Protein AF-A0A0F9BUT3-F1 (afdb_monomer_lite)

Sequence (130 aa):
MTQYQDLKGTPLDAYNKCCNELLRRAQEQLGLPREQLIMRDLRSDDLGITGKWGYTVTSTSGWNNLVNTQTIADNRYICISGIFTEESTPTVHSIRITRGGSVSRWWNVQRVGLVEDNEMHVDDPIIVDQ

Structure (mmCIF, N/CA/C/O backbone):
data_AF-A0A0F9BUT3-F1
#
_entry.id   AF-A0A0F9BUT3-F1
#
loop_
_atom_site.group_PDB
_atom_site.id
_atom_site.type_symbol
_atom_site.label_atom_id
_atom_site.label_alt_id
_atom_site.label_comp_id
_atom_site.label_asym_id
_atom_site.label_entity_id
_atom_site.label_seq_id
_atom_site.pdbx_PDB_ins_code
_atom_site.Cartn_x
_atom_site.Cartn_y
_atom_site.Cartn_z
_atom_site.occupancy
_atom_site.B_iso_or_equiv
_atom_site.auth_seq_id
_atom_site.auth_comp_id
_atom_site.auth_asym_id
_atom_site.auth_atom_id
_atom_site.pdbx_PDB_model_num
ATOM 1 N N . MET A 1 1 ? 8.566 11.032 -7.026 1.00 68.38 1 MET A N 1
ATOM 2 C CA . MET A 1 1 ? 8.971 9.794 -6.353 1.00 68.38 1 MET A CA 1
ATOM 3 C C . MET A 1 1 ? 10.406 9.531 -6.730 1.00 68.38 1 MET A C 1
ATOM 5 O O . MET A 1 1 ? 10.707 9.487 -7.918 1.00 68.38 1 MET A O 1
ATOM 9 N N . THR A 1 2 ? 11.259 9.431 -5.725 1.00 72.44 2 THR A N 1
ATOM 10 C CA . THR A 1 2 ? 12.673 9.083 -5.865 1.00 72.44 2 THR A CA 1
ATOM 11 C C . THR A 1 2 ? 12.872 7.693 -5.279 1.00 72.44 2 THR A C 1
ATOM 13 O O . THR A 1 2 ? 12.298 7.384 -4.235 1.00 72.44 2 THR A O 1
ATOM 16 N N . GLN A 1 3 ? 13.647 6.849 -5.957 1.00 71.94 3 GLN A N 1
ATOM 17 C CA . GLN A 1 3 ? 13.927 5.485 -5.515 1.00 71.94 3 GLN A CA 1
ATOM 18 C C . GLN A 1 3 ? 15.286 5.425 -4.816 1.00 71.94 3 GLN A C 1
ATOM 20 O O . GLN A 1 3 ? 16.255 6.029 -5.279 1.00 71.94 3 GLN A O 1
ATOM 25 N N . TYR A 1 4 ? 15.355 4.670 -3.725 1.00 72.69 4 TYR A N 1
ATOM 26 C CA . TYR A 1 4 ? 16.556 4.497 -2.916 1.00 72.69 4 TYR A CA 1
ATOM 27 C C . TYR A 1 4 ? 16.849 3.009 -2.723 1.00 72.69 4 TYR A C 1
ATOM 29 O O . TYR A 1 4 ? 15.926 2.238 -2.459 1.00 72.69 4 TYR A O 1
ATOM 37 N N . GLN A 1 5 ? 18.125 2.633 -2.844 1.00 72.44 5 GLN A N 1
ATOM 38 C CA . GLN A 1 5 ? 18.594 1.258 -2.619 1.00 72.44 5 GLN A CA 1
ATOM 39 C C . GLN A 1 5 ? 18.555 0.876 -1.137 1.00 72.44 5 GLN A C 1
ATOM 41 O O . GLN A 1 5 ? 18.163 -0.227 -0.793 1.00 72.44 5 GLN A O 1
ATOM 46 N N . ASP A 1 6 ? 18.899 1.817 -0.259 1.00 76.81 6 ASP A N 1
ATOM 47 C CA . ASP A 1 6 ? 18.925 1.594 1.182 1.00 76.81 6 ASP A CA 1
ATOM 48 C C . ASP A 1 6 ? 17.722 2.259 1.863 1.00 76.81 6 ASP A C 1
ATOM 50 O O . ASP A 1 6 ? 17.406 3.422 1.587 1.00 76.81 6 ASP A O 1
ATOM 54 N N . LEU A 1 7 ? 17.120 1.587 2.853 1.00 77.75 7 LEU A N 1
ATOM 55 C CA . LEU A 1 7 ? 16.157 2.202 3.776 1.00 77.75 7 LEU A CA 1
ATOM 56 C C . LEU A 1 7 ? 16.874 3.088 4.811 1.00 77.75 7 LEU A C 1
ATOM 58 O O . LEU A 1 7 ? 16.937 2.776 6.001 1.00 77.75 7 LEU A O 1
ATOM 62 N N . LYS A 1 8 ? 17.463 4.198 4.363 1.00 83.50 8 LYS A N 1
ATOM 63 C CA . LYS A 1 8 ? 18.192 5.159 5.210 1.00 83.50 8 LYS A CA 1
ATOM 64 C C . LYS A 1 8 ? 17.909 6.593 4.770 1.00 83.50 8 LYS A C 1
ATOM 66 O O . LYS A 1 8 ? 17.753 6.854 3.586 1.00 83.50 8 LYS A O 1
ATOM 71 N N . GLY A 1 9 ? 17.896 7.543 5.705 1.00 89.38 9 GLY A N 1
ATOM 72 C CA . GLY A 1 9 ? 17.623 8.953 5.395 1.00 89.38 9 GLY A CA 1
ATOM 73 C C . GLY A 1 9 ? 16.191 9.165 4.893 1.00 89.38 9 GLY A C 1
ATOM 74 O O . GLY A 1 9 ? 15.253 8.623 5.470 1.00 89.38 9 GLY A O 1
ATOM 75 N N . THR A 1 10 ? 16.020 9.912 3.799 1.00 85.81 10 THR A N 1
ATOM 76 C CA . THR A 1 10 ? 14.710 10.256 3.210 1.00 85.81 10 THR A CA 1
ATOM 77 C C . THR A 1 10 ? 13.717 9.086 3.079 1.00 85.81 10 THR A C 1
ATOM 79 O O . THR A 1 10 ? 12.588 9.240 3.546 1.00 85.81 10 THR A O 1
ATOM 82 N N . PRO A 1 11 ? 14.067 7.923 2.491 1.00 79.94 11 PRO A N 1
ATOM 83 C CA . PRO A 1 11 ? 13.151 6.780 2.401 1.00 79.94 11 PRO A CA 1
ATOM 84 C C . PRO A 1 11 ? 12.773 6.188 3.767 1.00 79.94 11 PRO A C 1
ATOM 86 O O . PRO A 1 11 ? 11.634 5.767 3.949 1.00 79.94 11 PRO A O 1
ATOM 89 N N . LEU A 1 12 ? 13.686 6.181 4.746 1.00 84.94 12 LEU A N 1
ATOM 90 C CA . LEU A 1 12 ? 13.384 5.717 6.105 1.00 84.94 12 LEU A CA 1
ATOM 91 C C . LEU A 1 12 ? 12.428 6.681 6.813 1.00 84.94 12 LEU A C 1
ATOM 93 O O . LEU A 1 12 ? 11.473 6.250 7.456 1.00 84.94 12 LEU A O 1
ATOM 97 N N . ASP A 1 13 ? 12.642 7.986 6.654 1.00 87.31 13 ASP A N 1
ATOM 98 C CA . ASP A 1 13 ? 11.742 9.005 7.193 1.00 87.31 13 ASP A CA 1
ATOM 99 C C . ASP A 1 13 ? 10.348 8.896 6.573 1.00 87.31 13 ASP A C 1
ATOM 101 O O . ASP A 1 13 ? 9.344 8.997 7.278 1.00 87.31 13 ASP A O 1
ATOM 105 N N . ALA A 1 14 ? 10.277 8.667 5.262 1.00 83.56 14 ALA A N 1
ATOM 106 C CA . ALA A 1 14 ? 9.028 8.449 4.549 1.00 83.56 14 ALA A CA 1
ATOM 107 C C . ALA A 1 14 ? 8.314 7.179 5.034 1.00 83.56 14 ALA A C 1
ATOM 109 O O . ALA A 1 14 ? 7.129 7.231 5.369 1.00 83.56 14 ALA A O 1
ATOM 110 N N . TYR A 1 15 ? 9.038 6.065 5.159 1.00 83.69 15 TYR A N 1
ATOM 111 C CA . TYR A 1 15 ? 8.517 4.808 5.695 1.00 83.69 15 TYR A CA 1
ATOM 112 C C . TYR A 1 15 ? 7.967 4.969 7.118 1.00 83.69 15 TYR A C 1
ATOM 114 O O . TYR A 1 15 ? 6.817 4.613 7.385 1.00 83.69 15 TYR A O 1
ATOM 122 N N . ASN A 1 16 ? 8.743 5.580 8.017 1.00 87.56 16 ASN A N 1
ATOM 123 C CA . ASN A 1 16 ? 8.332 5.825 9.398 1.00 87.56 16 ASN A CA 1
ATOM 124 C C . ASN A 1 16 ? 7.097 6.730 9.464 1.00 87.56 16 ASN A C 1
ATOM 126 O O . ASN A 1 16 ? 6.170 6.458 10.227 1.00 87.56 16 ASN A O 1
ATOM 130 N N . LYS A 1 17 ? 7.046 7.781 8.635 1.00 86.69 17 LYS A N 1
ATOM 131 C CA . LYS A 1 17 ? 5.861 8.640 8.509 1.00 86.69 17 LYS A CA 1
ATOM 132 C C . LYS A 1 17 ? 4.646 7.853 8.028 1.00 86.69 17 LYS A C 1
ATOM 134 O O . LYS A 1 17 ? 3.582 8.026 8.614 1.00 86.69 17 LYS A O 1
ATOM 139 N N . CYS A 1 18 ? 4.793 6.969 7.036 1.00 84.19 18 CYS A N 1
ATOM 140 C CA . CYS A 1 18 ? 3.687 6.116 6.590 1.00 84.19 18 CYS A CA 1
ATOM 141 C C . CYS A 1 18 ? 3.168 5.237 7.715 1.00 84.19 18 CYS A C 1
ATOM 143 O O . CYS A 1 18 ? 1.971 5.203 7.964 1.00 84.19 18 CYS A O 1
ATOM 145 N N . CYS A 1 19 ? 4.073 4.537 8.398 1.00 87.69 19 CYS A N 1
ATOM 146 C CA . CYS A 1 19 ? 3.724 3.604 9.459 1.00 87.69 19 CYS A CA 1
ATOM 147 C C . CYS A 1 19 ? 2.998 4.317 10.604 1.00 87.69 19 CYS A C 1
ATOM 149 O O . CYS A 1 19 ? 1.961 3.853 11.074 1.00 87.69 19 CYS A O 1
ATOM 151 N N . ASN A 1 20 ? 3.507 5.478 11.016 1.00 88.88 20 ASN A N 1
ATOM 152 C CA . ASN A 1 20 ? 2.887 6.282 12.064 1.00 88.88 20 ASN A CA 1
ATOM 153 C C . ASN A 1 20 ? 1.517 6.820 11.642 1.00 88.88 20 ASN A C 1
ATOM 155 O O . ASN A 1 20 ? 0.581 6.788 12.436 1.00 88.88 20 ASN A O 1
ATOM 159 N N . GLU A 1 21 ? 1.377 7.278 10.400 1.00 88.06 21 GLU A N 1
ATOM 160 C CA . GLU A 1 21 ? 0.103 7.768 9.876 1.00 88.06 21 GLU A CA 1
ATOM 161 C C . GLU A 1 21 ? -0.921 6.634 9.711 1.00 88.06 21 GLU A C 1
ATOM 163 O O . GLU A 1 21 ? -2.086 6.812 10.059 1.00 88.06 21 GLU A O 1
ATOM 168 N N . LEU A 1 22 ? -0.489 5.450 9.267 1.00 88.31 22 LEU A N 1
ATOM 169 C CA . LEU A 1 22 ? -1.315 4.244 9.182 1.00 88.31 22 LEU A CA 1
ATOM 170 C C . LEU A 1 22 ? -1.877 3.879 10.560 1.00 88.31 22 LEU A C 1
ATOM 172 O O . LEU A 1 22 ? -3.078 3.663 10.716 1.00 88.31 22 LEU A O 1
ATOM 176 N N . LEU A 1 23 ? -1.007 3.859 11.572 1.00 89.62 23 LEU A N 1
ATOM 177 C CA . LEU A 1 23 ? -1.388 3.587 12.954 1.00 89.62 23 LEU A CA 1
ATOM 178 C C . LEU A 1 23 ? -2.335 4.656 13.493 1.00 89.62 23 LEU A C 1
ATOM 180 O O . LEU A 1 23 ? -3.366 4.303 14.056 1.00 89.62 23 LEU A O 1
ATOM 184 N N . ARG A 1 24 ? -2.033 5.942 13.283 1.00 89.69 24 ARG A N 1
ATOM 185 C CA . ARG A 1 24 ? -2.890 7.052 13.717 1.00 89.69 24 ARG A CA 1
ATOM 186 C C . ARG A 1 24 ? -4.301 6.916 13.143 1.00 89.69 24 ARG A C 1
ATOM 188 O O . ARG A 1 24 ? -5.269 6.995 13.895 1.00 89.69 24 ARG A O 1
ATOM 195 N N . ARG A 1 25 ? -4.425 6.652 11.838 1.00 86.56 25 ARG A N 1
ATOM 196 C CA . ARG A 1 25 ? -5.727 6.454 11.176 1.00 86.56 25 ARG A CA 1
ATOM 197 C C . ARG A 1 25 ? -6.468 5.240 11.713 1.00 86.56 25 ARG A C 1
ATOM 199 O O . ARG A 1 25 ? -7.659 5.343 11.989 1.00 86.56 25 ARG A O 1
ATOM 206 N N . ALA A 1 26 ? -5.770 4.124 11.916 1.00 87.88 26 ALA A N 1
ATOM 207 C CA . ALA A 1 26 ? -6.363 2.931 12.507 1.00 87.88 26 ALA A CA 1
ATOM 208 C C . ALA A 1 26 ? -6.857 3.188 13.943 1.00 87.88 26 ALA A C 1
ATOM 210 O O . ALA A 1 26 ? -7.952 2.760 14.295 1.00 87.88 26 ALA A O 1
ATOM 211 N N . GLN A 1 27 ? -6.101 3.927 14.765 1.00 91.50 27 GLN A N 1
ATOM 212 C CA . GLN A 1 27 ? -6.527 4.308 16.118 1.00 91.50 27 GLN A CA 1
ATOM 213 C C . GLN A 1 27 ? -7.779 5.188 16.095 1.00 91.50 27 GLN A C 1
ATOM 215 O O . GLN A 1 27 ? -8.707 4.944 16.860 1.00 91.50 27 GLN A O 1
ATOM 220 N N . GLU A 1 28 ? -7.817 6.189 15.215 1.00 89.25 28 GLU A N 1
ATOM 221 C CA . GLU A 1 28 ? -8.950 7.111 15.094 1.00 89.25 28 GLU A CA 1
ATOM 222 C C . GLU A 1 28 ? -10.220 6.414 14.608 1.00 89.25 28 GLU A C 1
ATOM 224 O O . GLU A 1 28 ? -11.295 6.653 15.153 1.00 89.25 28 GLU A O 1
ATOM 229 N N . GLN A 1 29 ? -10.104 5.539 13.609 1.00 87.69 29 GLN A N 1
ATOM 230 C CA . GLN A 1 29 ? -11.256 4.862 13.016 1.00 87.69 29 GLN A CA 1
ATOM 231 C C . GLN A 1 29 ? -11.781 3.718 13.886 1.00 87.69 29 GLN A C 1
ATOM 233 O O . GLN A 1 29 ? -12.991 3.521 13.964 1.00 87.69 29 GLN A O 1
ATOM 238 N N . LEU A 1 30 ? -10.896 2.979 14.561 1.00 87.75 30 LEU A N 1
ATOM 239 C CA . LEU A 1 30 ? -11.292 1.852 15.410 1.00 87.75 30 LEU A CA 1
ATOM 240 C C . LEU A 1 30 ? -11.571 2.260 16.863 1.00 87.75 30 LEU A C 1
ATOM 242 O O . LEU A 1 30 ? -12.152 1.479 17.614 1.00 87.75 30 LEU A O 1
ATOM 246 N N . GLY A 1 31 ? -11.136 3.450 17.286 1.00 89.81 31 GLY A N 1
ATOM 247 C CA . GLY A 1 31 ? -11.215 3.888 18.682 1.00 89.81 31 GLY A CA 1
ATOM 248 C C . GLY A 1 31 ? -10.348 3.052 19.631 1.00 89.81 31 GLY A C 1
ATOM 249 O O . GLY A 1 31 ? -10.621 2.999 20.829 1.00 89.81 31 GLY A O 1
ATOM 250 N N . LEU A 1 32 ? -9.327 2.368 19.103 1.00 90.62 32 LEU A N 1
ATOM 251 C CA . LEU A 1 32 ? -8.478 1.453 19.863 1.00 90.62 32 LEU A CA 1
ATOM 252 C C . LEU A 1 32 ? -7.151 2.116 20.266 1.00 90.62 32 LEU A C 1
ATOM 254 O O . LEU A 1 32 ? -6.553 2.856 19.477 1.00 90.62 32 LEU A O 1
ATOM 258 N N . PRO A 1 33 ? -6.635 1.830 21.475 1.00 92.12 33 PRO A N 1
ATOM 259 C CA . PRO A 1 33 ? -5.304 2.267 21.869 1.00 92.12 33 PRO A CA 1
ATOM 260 C C . PRO A 1 33 ? -4.222 1.522 21.074 1.00 92.12 33 PRO A C 1
ATOM 262 O O . PRO A 1 33 ? -4.421 0.402 20.599 1.00 92.12 33 PRO A O 1
ATOM 265 N N . ARG A 1 34 ? -3.037 2.134 20.963 1.00 87.19 34 ARG A N 1
ATOM 266 C CA . ARG A 1 34 ? -1.911 1.633 20.155 1.00 87.19 34 ARG A CA 1
ATOM 267 C C . ARG A 1 34 ? -1.505 0.196 20.493 1.00 87.19 34 ARG A C 1
ATOM 269 O O . ARG A 1 34 ? -1.088 -0.526 19.587 1.00 87.19 34 ARG A O 1
ATOM 276 N N . GLU A 1 35 ? -1.618 -0.204 21.761 1.00 92.12 35 GLU A N 1
ATOM 277 C CA . GLU A 1 35 ? -1.259 -1.546 22.245 1.00 92.12 35 GLU A CA 1
ATOM 278 C C . GLU A 1 35 ? -2.153 -2.655 21.675 1.00 92.12 35 GLU A C 1
ATOM 280 O O . GLU A 1 35 ? -1.745 -3.812 21.630 1.00 92.12 35 GLU A O 1
ATOM 285 N N . GLN A 1 36 ? -3.363 -2.309 21.227 1.00 89.88 36 GLN A N 1
ATOM 286 C CA . GLN A 1 36 ? -4.314 -3.249 20.631 1.00 89.88 36 GLN A CA 1
ATOM 287 C C . GLN A 1 36 ? -4.183 -3.329 19.103 1.00 89.88 36 GLN A C 1
ATOM 289 O O . GLN A 1 36 ? -4.907 -4.083 18.458 1.00 89.88 36 GLN A O 1
ATOM 294 N N . LEU A 1 37 ? -3.250 -2.572 18.515 1.00 89.69 37 LEU A N 1
ATOM 295 C CA . LEU A 1 37 ? -2.975 -2.576 17.084 1.00 89.69 37 LEU A CA 1
ATOM 296 C C . LEU A 1 37 ? -1.663 -3.298 16.787 1.00 89.69 37 LEU A C 1
ATOM 298 O O . LEU A 1 37 ? -0.611 -2.996 17.357 1.00 89.69 37 LEU A O 1
ATOM 302 N N . ILE A 1 38 ? -1.705 -4.212 15.823 1.00 89.31 38 ILE A N 1
ATOM 303 C CA . ILE A 1 38 ? -0.529 -4.940 15.349 1.00 89.31 38 ILE A CA 1
ATOM 304 C C . ILE A 1 38 ? -0.156 -4.403 13.969 1.00 89.31 38 ILE A C 1
ATOM 306 O O . ILE A 1 38 ? -0.949 -4.478 13.034 1.00 89.31 38 ILE A O 1
ATOM 310 N N . MET A 1 39 ? 1.071 -3.894 13.846 1.00 88.38 39 MET A N 1
ATOM 311 C CA . MET A 1 39 ? 1.687 -3.563 12.562 1.00 88.38 39 MET A CA 1
ATOM 312 C C . MET A 1 39 ? 2.695 -4.651 12.222 1.00 88.38 39 MET A C 1
ATOM 314 O O . MET A 1 39 ? 3.511 -5.029 13.063 1.00 88.38 39 MET A O 1
ATOM 318 N N . ARG A 1 40 ? 2.611 -5.167 11.002 1.00 88.19 40 ARG A N 1
ATOM 319 C CA . ARG A 1 40 ? 3.483 -6.216 10.485 1.00 88.19 40 ARG A CA 1
ATOM 320 C C . ARG A 1 40 ? 3.581 -6.096 8.975 1.00 88.19 40 ARG A C 1
ATOM 322 O O . ARG A 1 40 ? 2.723 -5.465 8.358 1.00 88.19 40 ARG A O 1
ATOM 329 N N . ASP A 1 41 ? 4.552 -6.793 8.408 1.00 83.38 41 ASP A N 1
ATOM 330 C CA . ASP A 1 41 ? 4.686 -6.897 6.963 1.00 83.38 41 ASP A CA 1
ATOM 331 C C . ASP A 1 41 ? 3.440 -7.530 6.337 1.00 83.38 41 ASP A C 1
ATOM 333 O O . ASP A 1 41 ? 2.792 -8.431 6.905 1.00 83.38 41 ASP A O 1
ATOM 337 N N . LEU A 1 42 ? 3.101 -7.017 5.156 1.00 79.94 42 LEU A N 1
ATOM 338 C CA . LEU A 1 42 ? 1.960 -7.461 4.376 1.00 79.94 42 LEU A CA 1
ATOM 339 C C . LEU A 1 42 ? 2.235 -8.856 3.811 1.00 79.94 42 LEU A C 1
ATOM 341 O O . LEU A 1 42 ? 3.253 -9.084 3.160 1.00 79.94 42 LEU A O 1
ATOM 345 N N . ARG A 1 43 ? 1.317 -9.795 4.045 1.00 80.19 43 ARG A N 1
ATOM 346 C CA . ARG A 1 43 ? 1.394 -11.150 3.488 1.00 80.19 43 ARG A CA 1
ATOM 347 C C . ARG A 1 43 ? 0.471 -11.257 2.284 1.00 80.19 43 ARG A C 1
ATOM 349 O O . ARG A 1 43 ? -0.543 -10.566 2.208 1.00 80.19 43 ARG A O 1
ATOM 356 N N . SER A 1 44 ? 0.781 -12.165 1.364 1.00 76.56 44 SER A N 1
ATOM 357 C CA . SER A 1 44 ? -0.074 -12.440 0.204 1.00 76.56 44 SER A CA 1
ATOM 358 C C . SER A 1 44 ? -1.498 -12.840 0.612 1.00 76.56 44 SER A C 1
ATOM 360 O O . SER A 1 44 ? -2.463 -12.318 0.048 1.00 76.56 44 SER A O 1
ATOM 362 N N . ASP A 1 45 ? -1.628 -13.633 1.676 1.00 78.12 45 ASP A N 1
ATOM 363 C CA . ASP A 1 45 ? -2.918 -14.044 2.242 1.00 78.12 45 ASP A CA 1
ATOM 364 C C . ASP A 1 45 ? -3.787 -12.863 2.712 1.00 78.12 45 ASP A C 1
ATOM 366 O O . ASP A 1 45 ? -5.013 -12.953 2.690 1.00 78.12 45 ASP A O 1
ATOM 370 N N . ASP A 1 46 ? -3.191 -11.728 3.101 1.00 76.81 46 ASP A N 1
ATOM 371 C CA . ASP A 1 46 ? -3.952 -10.546 3.536 1.00 76.81 46 ASP A CA 1
ATOM 372 C C . ASP A 1 46 ? -4.694 -9.854 2.397 1.00 76.81 46 ASP A C 1
ATOM 374 O O . ASP A 1 46 ? -5.670 -9.144 2.635 1.00 76.81 46 ASP A O 1
ATOM 378 N N . LEU A 1 47 ? -4.228 -10.080 1.171 1.00 75.44 47 LEU A N 1
ATOM 379 C CA . LEU A 1 47 ? -4.852 -9.631 -0.064 1.00 75.44 47 LEU A CA 1
ATOM 380 C C . LEU A 1 47 ? -5.643 -10.756 -0.744 1.00 75.44 47 LEU A C 1
ATOM 382 O O . LEU A 1 47 ? -6.042 -10.600 -1.895 1.00 75.44 47 LEU A O 1
ATOM 386 N N . GLY A 1 48 ? -5.830 -11.902 -0.076 1.00 72.62 48 GLY A N 1
ATOM 387 C CA . GLY A 1 48 ? -6.485 -13.082 -0.642 1.00 72.62 48 GLY A CA 1
ATOM 388 C C . GLY A 1 48 ? -5.724 -13.711 -1.816 1.00 72.62 48 GLY A C 1
ATOM 389 O O . GLY A 1 48 ? -6.347 -14.323 -2.686 1.00 72.62 48 GLY A O 1
ATOM 390 N N . ILE A 1 49 ? -4.397 -13.539 -1.868 1.00 73.94 49 ILE A N 1
ATOM 391 C CA . ILE A 1 49 ? -3.508 -14.176 -2.845 1.00 73.94 49 ILE A CA 1
ATOM 392 C C . ILE A 1 49 ? -2.865 -15.397 -2.189 1.00 73.94 49 ILE A C 1
ATOM 394 O O . ILE A 1 49 ? -2.170 -15.266 -1.189 1.00 73.94 49 ILE A O 1
ATOM 398 N N . THR A 1 50 ? -3.026 -16.577 -2.782 1.00 67.81 50 THR A N 1
ATOM 399 C CA . THR A 1 50 ? -2.332 -17.789 -2.328 1.00 67.81 50 THR A CA 1
ATOM 400 C C . THR A 1 50 ? -0.962 -17.899 -3.005 1.00 67.81 50 THR A C 1
ATOM 402 O O . THR A 1 50 ? -0.883 -17.959 -4.230 1.00 67.81 50 THR A O 1
ATOM 405 N N . GLY A 1 51 ? 0.123 -17.966 -2.225 1.00 65.62 51 GLY A N 1
ATOM 406 C CA . GLY A 1 51 ? 1.489 -18.171 -2.737 1.00 65.62 51 GLY A CA 1
ATOM 407 C C . GLY A 1 51 ? 2.327 -16.892 -2.882 1.00 65.62 51 GLY A C 1
ATOM 408 O O . GLY A 1 51 ? 2.063 -15.889 -2.217 1.00 65.62 51 GLY A O 1
ATOM 409 N N . LYS A 1 52 ? 3.391 -16.946 -3.704 1.00 59.44 52 LYS A N 1
ATOM 410 C CA . LYS A 1 52 ? 4.320 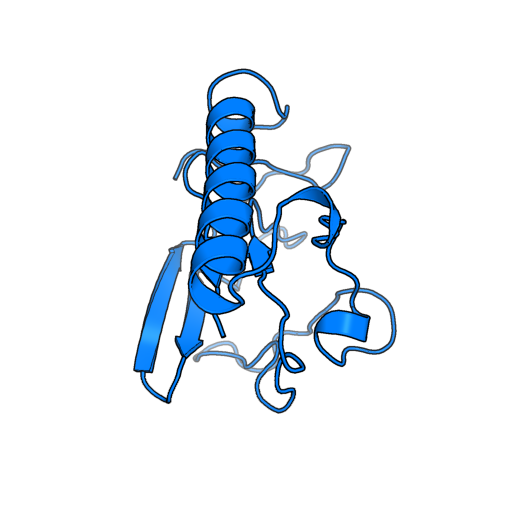-15.818 -3.924 1.00 59.44 52 LYS A CA 1
ATOM 411 C C . LYS A 1 52 ? 3.582 -14.656 -4.594 1.00 59.44 52 LYS A C 1
ATOM 413 O O . LYS A 1 52 ? 2.806 -14.868 -5.522 1.00 59.44 52 LYS A O 1
ATOM 418 N N . TRP A 1 53 ? 3.872 -13.429 -4.162 1.00 67.44 53 TRP A N 1
ATOM 419 C CA . TRP A 1 53 ? 3.486 -12.213 -4.876 1.00 67.44 53 TRP A CA 1
ATOM 420 C C . TRP A 1 53 ? 4.101 -12.208 -6.279 1.00 67.44 53 TRP A C 1
ATOM 422 O O . TRP A 1 53 ? 5.271 -11.887 -6.466 1.00 67.44 53 TRP A O 1
ATOM 432 N N . GLY A 1 54 ? 3.310 -12.608 -7.265 1.00 63.41 54 GLY A N 1
ATOM 433 C CA . GLY A 1 54 ? 3.678 -12.580 -8.669 1.00 63.41 54 GLY A CA 1
ATOM 434 C C . GLY A 1 54 ? 2.414 -12.453 -9.497 1.00 63.41 54 GLY A C 1
ATOM 435 O O . GLY A 1 54 ? 1.469 -13.216 -9.314 1.00 63.41 54 GLY A O 1
ATOM 436 N N . TYR A 1 55 ? 2.385 -11.473 -10.391 1.00 69.56 55 TYR A N 1
ATOM 437 C CA . TYR A 1 55 ? 1.269 -11.278 -11.302 1.00 69.56 55 TYR A CA 1
ATOM 438 C C . TYR A 1 55 ? 1.786 -11.255 -12.731 1.00 69.56 55 TYR A C 1
ATOM 440 O O . TYR A 1 55 ? 2.719 -10.524 -13.051 1.00 69.56 55 TYR A O 1
ATOM 448 N N . THR A 1 56 ? 1.171 -12.062 -13.593 1.00 71.00 56 THR A N 1
ATOM 449 C CA . THR A 1 56 ? 1.489 -12.065 -15.023 1.00 71.00 56 THR A CA 1
ATOM 450 C C . THR A 1 56 ? 0.642 -11.011 -15.717 1.00 71.00 56 THR A C 1
ATOM 452 O O . THR A 1 56 ? -0.586 -11.061 -15.668 1.00 71.00 56 THR A O 1
ATOM 455 N N . VAL A 1 57 ? 1.287 -10.054 -16.377 1.00 71.31 57 VAL A N 1
ATOM 456 C CA . VAL A 1 57 ? 0.597 -9.068 -17.213 1.00 71.31 57 VAL A CA 1
ATOM 457 C C . VAL A 1 57 ? -0.050 -9.799 -18.395 1.00 71.31 57 VAL A C 1
ATOM 459 O O . VAL A 1 57 ? 0.626 -10.482 -19.156 1.00 71.31 57 VAL A O 1
ATOM 462 N N . THR A 1 58 ? -1.371 -9.676 -18.536 1.00 72.06 58 THR A N 1
ATOM 463 C CA . THR A 1 58 ? -2.160 -10.385 -19.569 1.00 72.06 58 THR A CA 1
ATOM 464 C C . THR A 1 58 ? -2.585 -9.483 -20.725 1.00 72.06 58 THR A C 1
ATOM 466 O O . THR A 1 58 ? -2.924 -9.973 -21.798 1.00 72.06 58 THR A O 1
ATOM 469 N N . SER A 1 59 ? -2.550 -8.162 -20.527 1.00 72.50 59 SER A N 1
ATOM 470 C CA . SER A 1 59 ? -2.843 -7.161 -21.554 1.00 72.50 59 SER A CA 1
ATOM 471 C C . SER A 1 59 ? -1.731 -6.124 -21.627 1.00 72.50 59 SER A C 1
ATOM 473 O O . SER A 1 59 ? -1.374 -5.522 -20.615 1.00 72.50 59 SER A O 1
ATOM 475 N N . THR A 1 60 ? -1.229 -5.886 -22.837 1.00 70.31 60 THR A N 1
ATOM 476 C CA . THR A 1 60 ? -0.200 -4.881 -23.151 1.00 70.31 60 THR A CA 1
ATOM 477 C C . THR A 1 60 ? -0.781 -3.497 -23.447 1.00 70.31 60 THR A C 1
ATOM 479 O O . THR A 1 60 ? -0.036 -2.549 -23.675 1.00 70.31 60 THR A O 1
ATOM 482 N N . SER A 1 61 ? -2.109 -3.354 -23.489 1.00 73.06 61 SER A N 1
ATOM 483 C CA . SER A 1 61 ? -2.782 -2.112 -23.902 1.00 73.06 61 SER A CA 1
ATOM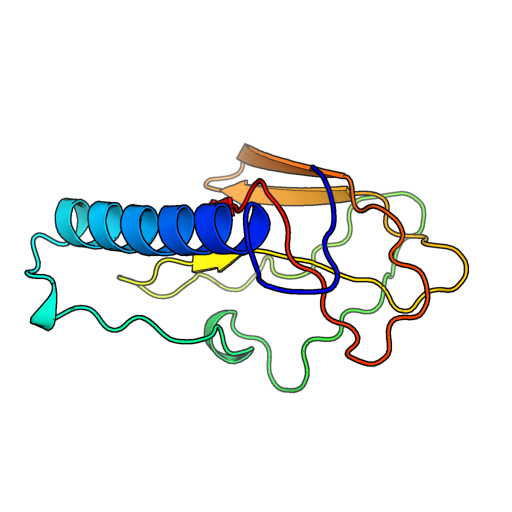 484 C C . SER A 1 61 ? -3.929 -1.745 -22.964 1.00 73.06 61 SER A C 1
ATOM 486 O O . SER A 1 61 ? -5.003 -1.331 -23.395 1.00 73.06 61 SER A O 1
ATOM 488 N N . GLY A 1 62 ? -3.716 -1.916 -21.659 1.00 74.81 62 GLY A N 1
ATOM 489 C CA . GLY A 1 62 ? -4.706 -1.552 -20.656 1.00 74.81 62 GLY A CA 1
ATOM 490 C C . GLY A 1 62 ? -4.266 -1.824 -19.225 1.00 74.81 62 GLY A C 1
ATOM 491 O O . GLY A 1 62 ? -3.192 -2.361 -18.955 1.00 74.81 62 GLY A O 1
ATOM 492 N N . TRP A 1 63 ? -5.134 -1.448 -18.290 1.00 75.44 63 TRP A N 1
ATOM 493 C CA . TRP A 1 63 ? -4.936 -1.734 -16.876 1.00 75.44 63 TRP A CA 1
ATOM 494 C C . TRP A 1 63 ? -5.189 -3.209 -16.587 1.00 75.44 63 TRP A C 1
ATOM 496 O O . TRP A 1 63 ? -6.250 -3.738 -16.912 1.00 75.44 63 TRP A O 1
ATOM 506 N N . ASN A 1 64 ? -4.225 -3.847 -15.932 1.00 75.00 64 ASN A N 1
ATOM 507 C CA . ASN A 1 64 ? -4.361 -5.211 -15.441 1.00 75.00 64 ASN A CA 1
ATOM 508 C C . ASN A 1 64 ? -4.805 -5.171 -13.972 1.00 75.00 64 ASN A C 1
ATOM 510 O O . ASN A 1 64 ? -4.310 -4.360 -13.188 1.00 75.00 64 ASN A O 1
ATOM 514 N N . ASN A 1 65 ? -5.748 -6.035 -13.604 1.00 75.94 65 ASN A N 1
ATOM 515 C CA . ASN A 1 65 ? -6.253 -6.118 -12.237 1.00 75.94 65 ASN A CA 1
ATOM 516 C C . ASN A 1 65 ? -5.382 -7.077 -11.427 1.00 75.94 65 ASN A C 1
ATOM 518 O O . ASN A 1 65 ? -5.547 -8.285 -11.531 1.00 75.94 65 ASN A O 1
ATOM 522 N N . LEU A 1 66 ? -4.486 -6.522 -10.613 1.00 73.06 66 LEU A N 1
ATOM 523 C CA . LEU A 1 66 ? -3.604 -7.286 -9.723 1.00 73.06 66 LEU A CA 1
ATOM 524 C C . LEU A 1 66 ? -4.404 -7.983 -8.612 1.00 73.06 66 LEU A C 1
ATOM 526 O O . LEU A 1 66 ? -4.365 -9.199 -8.463 1.00 73.06 66 LEU A O 1
ATOM 530 N N . VAL A 1 67 ? -5.168 -7.187 -7.862 1.00 73.31 67 VAL A N 1
ATOM 531 C CA . VAL A 1 67 ? -6.104 -7.619 -6.820 1.00 73.31 67 VAL A CA 1
ATOM 532 C C . VAL A 1 67 ? -7.357 -6.766 -6.977 1.00 73.31 67 VAL A C 1
ATOM 534 O O . VAL A 1 67 ? -7.270 -5.541 -6.963 1.00 73.31 67 VAL A O 1
ATOM 537 N N . ASN A 1 68 ? -8.508 -7.399 -7.204 1.00 67.88 68 ASN A N 1
ATOM 538 C CA . ASN A 1 68 ? -9.777 -6.691 -7.447 1.00 67.88 68 ASN A CA 1
ATOM 539 C C . ASN A 1 68 ? -11.004 -7.433 -6.888 1.00 67.88 68 ASN A C 1
ATOM 541 O O . ASN A 1 68 ? -12.029 -6.827 -6.614 1.00 67.88 68 ASN A O 1
ATOM 545 N N . THR A 1 69 ? -10.918 -8.750 -6.704 1.00 63.62 69 THR A N 1
ATOM 546 C CA . THR A 1 69 ? -12.028 -9.555 -6.167 1.00 63.62 69 THR A CA 1
ATOM 547 C C . THR A 1 69 ? -11.955 -9.752 -4.660 1.00 63.62 69 THR A C 1
ATOM 549 O O . THR A 1 69 ? -12.915 -10.233 -4.070 1.00 63.62 69 THR A O 1
ATOM 552 N N . GLN A 1 70 ? -10.819 -9.418 -4.048 1.00 66.50 70 GLN A N 1
ATOM 553 C CA . GLN A 1 70 ? -10.582 -9.648 -2.632 1.00 66.50 70 GLN A CA 1
ATOM 554 C C . GLN A 1 70 ? -10.839 -8.362 -1.861 1.00 66.50 70 GLN A C 1
ATOM 556 O O . GLN A 1 70 ? -10.222 -7.327 -2.116 1.00 66.50 70 GLN A O 1
ATOM 561 N N . THR A 1 71 ? -11.770 -8.433 -0.918 1.00 64.44 71 THR A N 1
ATOM 562 C CA . THR A 1 71 ? -11.996 -7.379 0.063 1.00 64.44 71 THR A CA 1
ATOM 563 C C . THR A 1 71 ? -10.970 -7.528 1.173 1.00 64.44 71 THR A C 1
ATOM 565 O O . THR A 1 71 ? -10.858 -8.598 1.775 1.00 64.44 71 THR A O 1
ATOM 568 N N . ILE A 1 72 ? -10.236 -6.455 1.460 1.00 69.44 72 ILE A N 1
ATOM 569 C CA . ILE A 1 72 ? -9.441 -6.374 2.684 1.00 69.44 72 ILE A CA 1
ATOM 570 C C . ILE A 1 72 ? -10.416 -6.565 3.850 1.00 69.44 72 ILE A C 1
ATOM 572 O O . ILE A 1 72 ? -11.410 -5.847 3.943 1.00 69.44 72 ILE A O 1
ATOM 576 N N . ALA A 1 73 ? -10.168 -7.581 4.679 1.00 67.81 73 ALA A N 1
ATOM 577 C CA . ALA A 1 73 ? -11.049 -7.908 5.795 1.00 67.81 73 ALA A CA 1
ATOM 578 C C . ALA A 1 73 ? -11.193 -6.727 6.763 1.00 67.81 73 ALA A C 1
ATOM 580 O O . ALA A 1 73 ? -10.289 -5.891 6.869 1.00 67.81 73 ALA A O 1
ATOM 581 N N . ASP A 1 74 ? -12.303 -6.715 7.502 1.00 67.62 74 ASP A N 1
ATOM 582 C CA . ASP A 1 74 ? -12.601 -5.632 8.428 1.00 67.62 74 ASP A CA 1
ATOM 583 C C . ASP A 1 74 ? -11.461 -5.377 9.434 1.00 67.62 74 ASP A C 1
ATOM 585 O O . ASP A 1 74 ? -10.821 -6.311 9.925 1.00 67.62 74 ASP A O 1
ATOM 589 N N . ASN A 1 75 ? -11.208 -4.101 9.741 1.00 73.94 75 ASN A N 1
ATOM 590 C CA . ASN A 1 75 ? -10.180 -3.591 10.652 1.00 73.94 75 ASN A CA 1
ATOM 591 C C . ASN A 1 75 ? -8.727 -3.778 10.187 1.00 73.94 75 ASN A C 1
ATOM 593 O O . ASN A 1 75 ? -7.812 -3.844 11.012 1.00 73.94 75 ASN A O 1
ATOM 597 N N . ARG A 1 76 ? -8.486 -3.850 8.873 1.00 77.38 76 ARG A N 1
ATOM 598 C CA . ARG A 1 76 ? -7.134 -3.922 8.300 1.00 77.38 76 ARG A CA 1
ATOM 599 C C . ARG A 1 76 ? -6.814 -2.702 7.447 1.00 77.38 76 ARG A C 1
ATOM 601 O O . ARG A 1 76 ? -7.609 -2.280 6.618 1.00 77.38 76 ARG A O 1
ATOM 608 N N . TYR A 1 77 ? -5.600 -2.197 7.624 1.00 82.62 77 TYR A N 1
ATOM 609 C CA . TYR A 1 77 ? -5.067 -1.027 6.936 1.00 82.62 77 TYR A CA 1
ATOM 610 C C . TYR A 1 77 ? -3.748 -1.420 6.285 1.00 82.62 77 TYR A C 1
ATOM 612 O O . TYR A 1 77 ? -2.983 -2.194 6.866 1.00 82.62 77 TYR A O 1
ATOM 620 N N . ILE A 1 78 ? -3.474 -0.904 5.088 1.00 82.69 78 ILE A N 1
ATOM 621 C CA . ILE A 1 78 ? -2.279 -1.278 4.325 1.00 82.69 78 ILE A CA 1
ATOM 622 C C . ILE A 1 78 ? -1.464 -0.035 3.991 1.00 82.69 78 ILE A C 1
ATOM 624 O O . ILE A 1 78 ? -1.996 0.922 3.435 1.00 82.69 78 ILE A O 1
ATOM 628 N N . CYS A 1 79 ? -0.162 -0.070 4.284 1.00 81.12 79 CYS A N 1
ATOM 629 C CA . CYS A 1 79 ? 0.804 0.852 3.697 1.00 81.12 79 CYS A CA 1
ATOM 630 C C . CYS A 1 79 ? 1.636 0.116 2.641 1.00 81.12 79 CYS A C 1
ATOM 632 O O . CYS A 1 79 ? 2.068 -1.013 2.860 1.00 81.12 79 CYS A O 1
ATOM 634 N N . ILE A 1 80 ? 1.869 0.766 1.504 1.00 77.81 80 ILE A N 1
ATOM 635 C CA . ILE A 1 80 ? 2.808 0.321 0.475 1.00 77.81 80 ILE A CA 1
ATOM 636 C C . ILE A 1 80 ? 3.920 1.367 0.411 1.00 77.81 80 ILE A C 1
ATOM 638 O O . ILE A 1 80 ? 3.639 2.561 0.308 1.00 77.81 80 ILE A O 1
ATOM 642 N N . SER A 1 81 ? 5.178 0.931 0.469 1.00 72.19 81 SER A N 1
ATOM 643 C CA . SER A 1 81 ? 6.358 1.812 0.488 1.00 72.19 81 SER A CA 1
ATOM 644 C C . SER A 1 81 ? 7.392 1.476 -0.587 1.00 72.19 81 SER A C 1
ATOM 646 O O . SER A 1 81 ? 8.548 1.882 -0.477 1.00 72.19 81 SER A O 1
ATOM 648 N N . GLY A 1 82 ? 6.992 0.733 -1.618 1.00 66.81 82 GLY A N 1
ATOM 649 C CA . GLY A 1 82 ? 7.851 0.378 -2.741 1.00 66.81 82 GLY A CA 1
ATOM 650 C C . GLY A 1 82 ? 7.200 -0.665 -3.639 1.00 66.81 82 GLY A C 1
ATOM 651 O O . GLY A 1 82 ? 6.400 -1.475 -3.173 1.00 66.81 82 GLY A O 1
ATOM 652 N N . ILE A 1 83 ? 7.511 -0.606 -4.935 1.00 69.00 83 ILE A N 1
ATOM 653 C CA . ILE A 1 83 ? 7.140 -1.614 -5.934 1.00 69.00 83 ILE A CA 1
ATOM 654 C C . ILE A 1 83 ? 8.288 -1.701 -6.939 1.00 69.00 83 ILE A C 1
ATOM 656 O O . ILE A 1 83 ? 8.812 -0.667 -7.357 1.00 69.00 83 ILE A O 1
ATOM 660 N N . PHE A 1 84 ? 8.667 -2.914 -7.331 1.00 67.75 84 PHE A N 1
ATOM 661 C CA . PHE A 1 84 ? 9.726 -3.159 -8.307 1.00 67.75 84 PHE A CA 1
ATOM 662 C C . PHE A 1 84 ? 9.226 -4.038 -9.461 1.00 67.75 84 PHE A C 1
ATOM 664 O O . PHE A 1 84 ? 8.168 -4.663 -9.379 1.00 67.75 84 PHE A O 1
ATOM 671 N N . THR A 1 85 ? 9.991 -4.061 -10.551 1.00 67.06 85 THR A N 1
ATOM 672 C CA . THR A 1 85 ? 9.804 -4.977 -11.681 1.00 67.06 85 THR A CA 1
ATOM 673 C C . THR A 1 85 ? 11.148 -5.598 -12.043 1.00 67.06 85 THR A C 1
ATOM 675 O O . THR A 1 85 ? 12.158 -4.898 -12.069 1.00 67.06 85 THR A O 1
ATOM 678 N N . GLU A 1 86 ? 11.156 -6.902 -12.320 1.00 65.12 86 GLU A N 1
ATOM 679 C CA . GLU A 1 86 ? 12.344 -7.645 -12.770 1.00 65.12 86 GLU A CA 1
ATOM 680 C C . GLU A 1 86 ? 12.527 -7.565 -14.302 1.00 65.12 86 GLU A C 1
ATOM 682 O O . GLU A 1 86 ? 13.496 -8.087 -14.853 1.00 65.12 86 GLU A O 1
ATOM 687 N N . GLU A 1 87 ? 11.601 -6.915 -15.020 1.00 67.06 87 GLU A N 1
ATOM 688 C CA . GLU A 1 87 ? 11.636 -6.828 -16.480 1.00 67.06 87 GLU A CA 1
ATOM 689 C C . GLU A 1 87 ? 12.783 -5.932 -16.977 1.00 67.06 87 GLU A C 1
ATOM 691 O O . GLU A 1 87 ? 12.928 -4.770 -16.588 1.00 67.06 87 GLU A O 1
ATOM 696 N N . SER A 1 88 ? 13.569 -6.445 -17.929 1.00 64.06 88 SER A N 1
ATOM 697 C CA . SER A 1 88 ? 14.653 -5.687 -18.573 1.00 64.06 88 SER A CA 1
ATOM 698 C C . SER A 1 88 ? 14.139 -4.456 -19.332 1.00 64.06 88 SER A C 1
ATOM 700 O O . SER A 1 88 ? 14.810 -3.421 -19.355 1.00 64.06 88 SER A O 1
ATOM 702 N N . THR A 1 89 ? 12.933 -4.559 -19.900 1.00 69.31 89 THR A N 1
ATOM 703 C CA . THR A 1 89 ? 12.150 -3.461 -20.478 1.00 69.31 89 THR A CA 1
ATOM 704 C C . THR A 1 89 ? 10.782 -3.445 -19.797 1.00 69.31 89 THR A C 1
ATOM 706 O O . THR A 1 89 ? 9.958 -4.295 -20.127 1.00 69.31 89 THR A O 1
ATOM 709 N N . PRO A 1 90 ? 10.528 -2.522 -18.850 1.00 67.06 90 PRO A N 1
ATOM 710 C CA . PRO A 1 90 ? 9.263 -2.483 -18.127 1.00 67.06 90 PRO A CA 1
ATOM 711 C C . PRO A 1 90 ? 8.077 -2.294 -19.067 1.00 67.06 90 PRO A C 1
ATOM 713 O O . PRO A 1 90 ? 7.990 -1.287 -19.770 1.00 67.06 90 PRO A O 1
ATOM 716 N N . THR A 1 91 ? 7.153 -3.244 -19.041 1.00 71.38 91 THR A N 1
ATOM 717 C CA . THR A 1 91 ? 5.850 -3.160 -19.711 1.00 71.38 91 THR A CA 1
ATOM 718 C C . THR A 1 91 ? 4.793 -2.508 -18.815 1.00 71.38 91 THR A C 1
ATOM 720 O O . THR A 1 91 ? 3.783 -1.991 -19.295 1.00 71.38 91 THR A O 1
ATOM 723 N N . VAL A 1 92 ? 5.042 -2.483 -17.501 1.00 73.69 92 VAL A N 1
ATOM 724 C CA . VAL A 1 92 ? 4.207 -1.816 -16.498 1.00 73.69 92 VAL A CA 1
ATOM 725 C C . VAL A 1 92 ? 4.785 -0.439 -16.180 1.00 73.69 92 VAL A C 1
ATOM 727 O O . VAL A 1 92 ? 5.882 -0.322 -15.641 1.00 73.69 92 VAL A O 1
ATOM 730 N N . HIS A 1 93 ? 4.021 0.612 -16.481 1.00 73.69 93 HIS A N 1
ATOM 731 C CA . HIS A 1 93 ? 4.445 2.007 -16.281 1.00 73.69 93 HIS A CA 1
ATOM 732 C C . HIS A 1 93 ? 3.791 2.690 -15.085 1.00 73.69 93 HIS A C 1
ATOM 734 O O . HIS A 1 93 ? 4.262 3.732 -14.631 1.00 73.69 93 HIS A O 1
ATOM 740 N N . SER A 1 94 ? 2.698 2.132 -14.569 1.00 74.12 94 SER A N 1
ATOM 741 C CA . SER A 1 94 ? 1.941 2.757 -13.494 1.00 74.12 94 SER A CA 1
ATOM 742 C C . SER A 1 94 ? 1.176 1.730 -12.678 1.00 74.12 94 SER A C 1
ATOM 744 O O . SER A 1 94 ? 0.751 0.693 -13.187 1.00 74.12 94 SER A O 1
ATOM 746 N N . ILE A 1 95 ? 0.944 2.068 -11.416 1.00 77.88 95 ILE A N 1
ATOM 747 C CA . ILE A 1 95 ? 0.069 1.342 -10.507 1.00 77.88 95 ILE A CA 1
ATOM 748 C C . ILE A 1 95 ? -1.015 2.294 -10.041 1.00 77.88 95 ILE A C 1
ATOM 750 O O . ILE A 1 95 ? -0.755 3.436 -9.664 1.00 77.88 95 ILE A O 1
ATOM 754 N N . ARG A 1 96 ? -2.255 1.819 -10.110 1.00 77.75 96 ARG A N 1
ATOM 755 C CA . ARG A 1 96 ? -3.425 2.546 -9.636 1.00 77.75 96 ARG A CA 1
ATOM 756 C C . ARG A 1 96 ? -4.071 1.773 -8.509 1.00 77.75 96 ARG A C 1
ATOM 758 O O . ARG A 1 96 ? -4.181 0.552 -8.579 1.00 77.75 96 ARG A O 1
ATOM 765 N N . ILE A 1 97 ? -4.555 2.508 -7.523 1.00 78.62 97 ILE A N 1
ATOM 766 C CA . ILE A 1 97 ? -5.375 1.964 -6.450 1.00 78.62 97 ILE A CA 1
ATOM 767 C C . ILE A 1 97 ? -6.759 2.578 -6.588 1.00 78.62 97 ILE A C 1
ATOM 769 O O . ILE A 1 97 ? -6.911 3.801 -6.661 1.00 78.62 97 ILE A O 1
ATOM 773 N N . THR A 1 98 ? -7.765 1.716 -6.661 1.00 74.50 98 THR A N 1
ATOM 774 C CA . THR A 1 98 ? -9.176 2.096 -6.725 1.00 74.50 98 THR A CA 1
ATOM 775 C C . THR A 1 98 ? -9.865 1.728 -5.420 1.00 74.50 98 THR A C 1
ATOM 777 O O . THR A 1 98 ? -9.740 0.595 -4.967 1.00 74.50 98 THR A O 1
ATOM 780 N N . ARG A 1 99 ? -10.617 2.667 -4.841 1.00 71.25 99 ARG A N 1
ATOM 781 C CA . ARG A 1 99 ? -11.423 2.483 -3.625 1.00 71.25 99 ARG A CA 1
ATOM 782 C C . ARG A 1 99 ? -12.838 2.989 -3.887 1.00 71.25 99 ARG A C 1
ATOM 784 O O . ARG A 1 99 ? -13.008 4.044 -4.492 1.00 71.25 99 ARG A O 1
ATOM 791 N N . GLY A 1 100 ? -13.852 2.220 -3.484 1.00 69.25 100 GLY A N 1
ATOM 792 C CA . GLY A 1 100 ? -15.261 2.591 -3.689 1.00 69.25 100 GLY A CA 1
ATOM 793 C C . GLY A 1 100 ? -15.622 2.878 -5.155 1.00 69.25 100 GLY A C 1
ATOM 794 O O . GLY A 1 100 ? -16.394 3.788 -5.435 1.00 69.25 100 GLY A O 1
ATOM 795 N N . GLY A 1 101 ? -14.994 2.171 -6.103 1.00 70.81 101 GLY A N 1
ATOM 796 C CA . GLY A 1 101 ? -15.197 2.380 -7.543 1.00 70.81 101 GLY A CA 1
ATOM 797 C C . GLY A 1 101 ? -14.501 3.612 -8.137 1.00 70.81 101 GLY A C 1
ATOM 798 O O . GLY A 1 101 ? -14.579 3.818 -9.345 1.00 70.81 101 GLY A O 1
ATOM 799 N N . SER A 1 102 ? -13.783 4.402 -7.332 1.00 70.19 102 SER A N 1
ATOM 800 C CA . SER A 1 102 ? -13.045 5.587 -7.785 1.00 70.19 102 SER A CA 1
ATOM 801 C C . SER A 1 102 ? -11.537 5.396 -7.662 1.00 70.19 102 SER A C 1
ATOM 803 O O . SER A 1 102 ? -11.049 4.688 -6.781 1.00 70.19 102 SER A O 1
ATOM 805 N N . VAL A 1 103 ? -10.771 6.038 -8.545 1.00 75.19 103 VAL A N 1
ATOM 806 C CA . VAL A 1 103 ? -9.311 6.103 -8.408 1.00 75.19 103 VAL A CA 1
ATOM 807 C C . VAL A 1 103 ? -8.976 6.889 -7.147 1.00 75.19 103 VAL A C 1
ATOM 809 O O . VAL A 1 103 ? -9.294 8.070 -7.048 1.00 75.19 103 VAL A O 1
ATOM 812 N N . SER A 1 104 ? -8.299 6.236 -6.208 1.00 71.44 104 SER A N 1
ATOM 813 C CA . SER A 1 104 ? -7.801 6.876 -4.994 1.00 71.44 104 SER A CA 1
ATOM 814 C C . SER A 1 104 ? -6.404 7.458 -5.206 1.00 71.44 104 SER A C 1
ATOM 816 O O . SER A 1 104 ? -6.133 8.568 -4.753 1.00 71.44 104 SER A O 1
ATOM 818 N N . ARG A 1 105 ? -5.516 6.740 -5.912 1.00 72.94 105 ARG A N 1
ATOM 819 C CA . ARG A 1 105 ? -4.138 7.193 -6.152 1.00 72.94 105 ARG A CA 1
ATOM 820 C C . ARG A 1 105 ? -3.482 6.502 -7.344 1.00 72.94 105 ARG A C 1
ATOM 822 O O . ARG A 1 105 ? -3.793 5.344 -7.631 1.00 72.94 105 ARG A O 1
ATOM 829 N N . TRP A 1 106 ? -2.555 7.210 -7.993 1.00 72.06 106 TRP A N 1
ATOM 830 C CA . TRP A 1 106 ? -1.675 6.702 -9.049 1.00 72.06 106 TRP A CA 1
ATOM 831 C C . TRP A 1 106 ? -0.208 6.849 -8.652 1.00 72.06 106 TRP A C 1
ATOM 833 O O . TRP A 1 106 ? 0.204 7.881 -8.124 1.00 72.06 106 TRP A O 1
ATOM 843 N N . TRP A 1 107 ? 0.577 5.830 -8.976 1.00 73.00 107 TRP A N 1
ATOM 844 C CA . TRP A 1 107 ? 2.030 5.857 -8.966 1.00 73.00 107 TRP A CA 1
ATOM 845 C C . TRP A 1 107 ? 2.553 5.536 -10.353 1.00 73.00 107 TRP A C 1
ATOM 847 O O . TRP A 1 107 ? 2.094 4.589 -10.984 1.00 73.00 107 TRP A O 1
ATOM 857 N N . ASN A 1 108 ? 3.546 6.293 -10.806 1.00 69.75 108 ASN A N 1
ATOM 858 C CA . ASN A 1 108 ? 4.324 5.907 -11.973 1.00 69.75 108 ASN A CA 1
ATOM 859 C C . ASN A 1 108 ? 5.399 4.924 -11.518 1.00 69.75 108 ASN A C 1
ATOM 861 O O . ASN A 1 108 ? 6.212 5.251 -10.655 1.00 69.75 108 ASN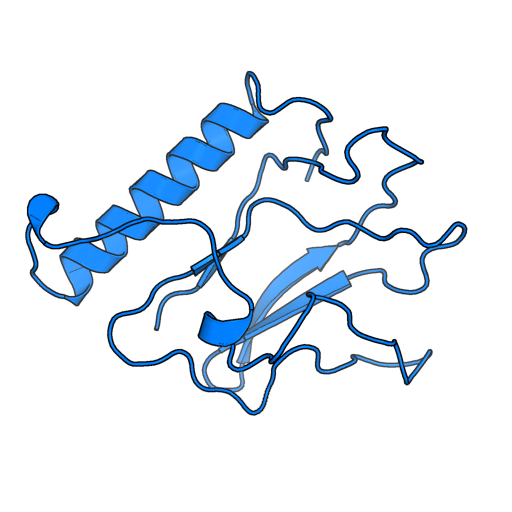 A O 1
ATOM 865 N N . VAL A 1 109 ? 5.384 3.725 -12.090 1.00 68.38 109 VAL A N 1
ATOM 866 C CA . VAL A 1 109 ? 6.426 2.727 -11.880 1.00 68.38 109 VAL A CA 1
ATOM 867 C C . VAL A 1 109 ? 7.644 3.191 -12.662 1.00 68.38 109 VAL A C 1
ATOM 869 O O . VAL A 1 109 ? 7.611 3.311 -13.887 1.00 68.38 109 VAL A O 1
ATOM 872 N N . GLN A 1 110 ? 8.719 3.493 -11.945 1.00 60.34 110 GLN A N 1
ATOM 873 C CA . GLN A 1 110 ? 10.011 3.762 -12.557 1.00 60.34 110 GLN A CA 1
ATOM 874 C C . GLN A 1 110 ? 10.817 2.472 -12.602 1.00 60.34 110 GLN A C 1
ATOM 876 O O . GLN A 1 110 ? 10.772 1.665 -11.670 1.00 60.34 110 GLN A O 1
ATOM 881 N N . ARG A 1 111 ? 11.560 2.288 -13.697 1.00 59.88 111 ARG A N 1
ATOM 882 C CA . ARG A 1 111 ? 12.480 1.164 -13.826 1.00 59.88 111 ARG A CA 1
ATOM 883 C C . ARG A 1 111 ? 13.497 1.223 -12.695 1.00 59.88 111 ARG A C 1
ATOM 885 O O . ARG A 1 111 ? 14.277 2.168 -12.621 1.00 59.88 111 ARG A O 1
ATOM 892 N N . VAL A 1 112 ? 13.531 0.165 -11.906 1.00 55.78 112 VAL A N 1
ATOM 893 C CA . VAL A 1 112 ? 14.650 -0.136 -11.025 1.00 55.78 112 VAL A CA 1
ATOM 894 C C . VAL A 1 112 ? 15.623 -0.977 -11.856 1.00 55.78 112 VAL A C 1
ATOM 896 O O . VAL A 1 112 ? 15.219 -1.965 -12.467 1.00 55.78 112 VAL A O 1
ATOM 899 N N . GLY A 1 113 ? 16.879 -0.544 -11.997 1.00 53.44 113 GLY A N 1
ATOM 900 C CA . GLY A 1 113 ? 17.924 -1.401 -12.577 1.00 53.44 113 GLY A CA 1
ATOM 901 C C . GLY A 1 113 ? 18.146 -2.639 -11.701 1.00 53.44 113 GLY A C 1
ATOM 902 O O . GLY A 1 113 ? 17.710 -2.645 -10.562 1.00 53.44 113 GLY A O 1
ATOM 903 N N . LEU A 1 114 ? 18.813 -3.683 -12.199 1.00 52.75 114 LEU A N 1
ATOM 904 C CA . LEU A 1 114 ? 19.131 -4.860 -11.376 1.00 52.75 114 LEU A CA 1
ATOM 905 C C . LEU A 1 114 ? 19.825 -4.412 -10.073 1.00 52.75 114 LEU A C 1
ATOM 907 O O . LEU A 1 114 ? 20.917 -3.848 -10.125 1.00 52.75 114 LEU A O 1
ATOM 911 N N . VAL A 1 115 ? 19.163 -4.622 -8.937 1.00 52.78 115 VAL A N 1
ATOM 912 C CA . VAL A 1 115 ? 19.682 -4.381 -7.584 1.00 52.78 115 VAL A CA 1
ATOM 913 C C . VAL A 1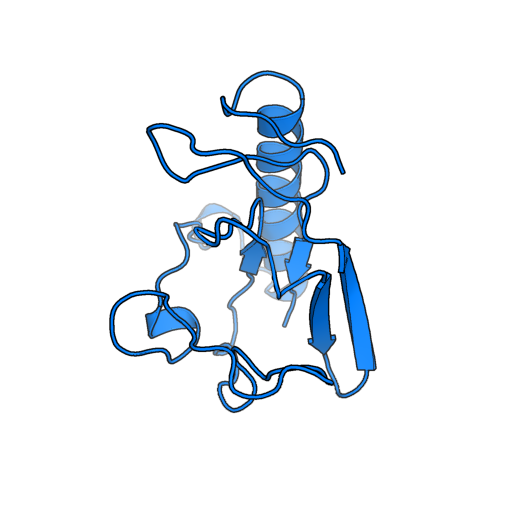 115 ? 19.804 -5.731 -6.888 1.00 52.78 115 VAL A C 1
ATOM 915 O O . VAL A 1 115 ? 18.975 -6.604 -7.130 1.00 52.78 115 VAL A O 1
ATOM 918 N N . GLU A 1 116 ? 20.843 -5.924 -6.069 1.00 50.00 116 GLU A N 1
ATOM 919 C CA . GLU A 1 116 ? 21.132 -7.227 -5.440 1.00 50.00 116 GLU A CA 1
ATOM 920 C C . GLU A 1 116 ? 19.946 -7.776 -4.637 1.00 50.00 116 GLU A C 1
ATOM 922 O O . GLU A 1 116 ? 19.672 -8.971 -4.713 1.00 50.00 116 GLU A O 1
ATOM 927 N N . ASP A 1 117 ? 19.196 -6.900 -3.963 1.00 55.38 117 ASP A N 1
ATOM 928 C CA . ASP A 1 117 ? 18.123 -7.304 -3.052 1.00 55.38 117 ASP A CA 1
ATOM 929 C C . ASP A 1 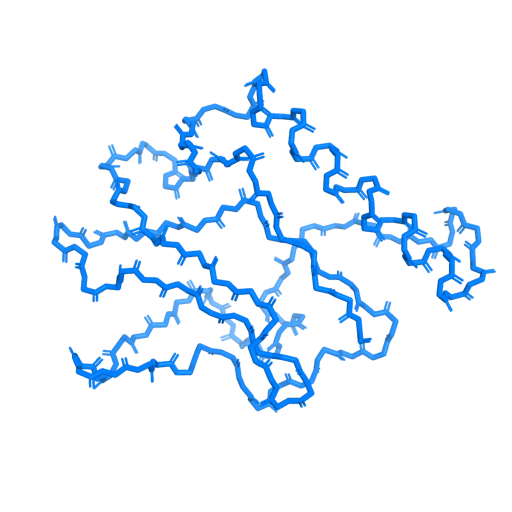117 ? 16.706 -7.211 -3.647 1.00 55.38 117 ASP A C 1
ATOM 931 O O . ASP A 1 117 ? 15.736 -7.449 -2.937 1.00 55.38 117 ASP A O 1
ATOM 935 N N . ASN A 1 118 ? 16.538 -6.898 -4.942 1.00 57.41 118 ASN A N 1
ATOM 936 C CA . ASN A 1 118 ? 15.223 -6.710 -5.596 1.00 57.41 118 ASN A CA 1
ATOM 937 C C . ASN A 1 118 ? 14.231 -5.793 -4.834 1.00 57.41 118 ASN A C 1
ATOM 939 O O . ASN A 1 118 ? 13.039 -5.769 -5.134 1.00 57.41 118 ASN A O 1
ATOM 943 N N . GLU A 1 119 ? 14.707 -4.992 -3.885 1.00 60.97 119 GLU A N 1
ATOM 944 C CA . GLU A 1 119 ? 13.906 -4.098 -3.058 1.00 60.97 119 GLU A CA 1
ATOM 945 C C . GLU A 1 119 ? 14.348 -2.652 -3.280 1.00 60.97 119 GLU A C 1
ATOM 947 O O . GLU A 1 119 ? 15.530 -2.355 -3.434 1.00 60.97 119 GLU A O 1
ATOM 952 N N . MET A 1 120 ? 13.377 -1.739 -3.328 1.00 63.53 120 MET A N 1
ATOM 953 C CA . MET A 1 120 ? 13.633 -0.302 -3.384 1.00 63.53 120 MET A CA 1
ATOM 954 C C . MET A 1 120 ? 12.627 0.434 -2.524 1.00 63.53 120 MET A C 1
ATOM 956 O O . MET A 1 120 ? 11.425 0.152 -2.551 1.00 63.53 120 MET A O 1
ATOM 960 N N . HIS A 1 121 ? 13.125 1.444 -1.826 1.00 71.50 121 HIS A N 1
ATOM 961 C CA . HIS A 1 121 ? 12.327 2.286 -0.953 1.00 71.50 121 HIS A CA 1
ATOM 962 C C . HIS A 1 121 ? 12.015 3.611 -1.636 1.00 71.50 121 HIS A C 1
ATOM 964 O O . HIS A 1 121 ? 12.802 4.114 -2.445 1.00 71.50 121 HIS A O 1
ATOM 970 N N . VAL A 1 122 ? 10.859 4.185 -1.308 1.00 71.38 122 VAL A N 1
ATOM 971 C CA . VAL A 1 122 ? 10.403 5.446 -1.899 1.00 71.38 122 VAL A CA 1
ATOM 972 C C . VAL A 1 122 ? 10.165 6.515 -0.843 1.00 71.38 122 VAL A C 1
ATOM 974 O O . VAL A 1 122 ? 9.851 6.230 0.311 1.00 71.38 122 VAL A O 1
ATOM 977 N N . ASP A 1 123 ? 10.296 7.767 -1.269 1.00 73.00 123 ASP A N 1
ATOM 978 C CA . ASP A 1 123 ? 10.025 8.968 -0.475 1.00 73.00 123 ASP A CA 1
ATOM 979 C C . ASP A 1 123 ? 8.528 9.260 -0.274 1.00 73.00 123 ASP A C 1
ATOM 981 O O . ASP A 1 123 ? 8.168 10.084 0.567 1.00 73.00 123 ASP A O 1
ATOM 985 N N . ASP A 1 124 ? 7.655 8.596 -1.032 1.00 74.06 124 ASP A N 1
ATOM 986 C CA . ASP A 1 124 ? 6.219 8.866 -1.053 1.00 74.06 124 ASP A CA 1
ATOM 987 C C . ASP A 1 124 ? 5.383 7.576 -0.964 1.00 74.06 124 ASP A C 1
ATOM 989 O O . ASP A 1 124 ? 4.982 7.037 -1.997 1.00 74.06 124 ASP A O 1
ATOM 993 N N . PRO A 1 125 ? 5.130 7.054 0.249 1.00 71.81 125 PRO A N 1
ATOM 994 C CA . PRO A 1 125 ? 4.367 5.830 0.467 1.00 71.81 125 PRO A CA 1
ATOM 995 C C . PRO A 1 125 ? 2.843 6.055 0.370 1.00 71.81 125 PRO A C 1
ATOM 997 O O . PRO A 1 125 ? 2.327 7.172 0.507 1.00 71.81 125 PRO A O 1
ATOM 1000 N N . ILE A 1 126 ? 2.090 4.982 0.114 1.00 72.00 126 ILE A N 1
ATOM 1001 C CA . ILE A 1 126 ? 0.622 5.008 0.049 1.00 72.00 126 ILE A CA 1
ATOM 1002 C C . ILE A 1 126 ? 0.034 4.323 1.267 1.00 72.00 126 ILE A C 1
ATOM 1004 O O . ILE A 1 126 ? 0.407 3.201 1.576 1.00 72.00 126 ILE A O 1
ATOM 1008 N N . ILE A 1 127 ? -0.969 4.967 1.858 1.00 73.75 127 ILE A N 1
ATOM 1009 C CA . ILE A 1 127 ? -1.867 4.370 2.840 1.00 73.75 127 ILE A CA 1
ATOM 1010 C C . ILE A 1 127 ? -3.208 4.087 2.173 1.00 73.75 127 ILE A C 1
ATOM 1012 O O . ILE A 1 127 ? -3.796 4.967 1.540 1.00 73.75 127 ILE A O 1
ATOM 1016 N N . VAL A 1 128 ? -3.672 2.853 2.323 1.00 68.38 128 VAL A N 1
ATOM 1017 C CA . VAL A 1 128 ? -5.004 2.402 1.944 1.00 68.38 128 VAL A CA 1
ATOM 1018 C C . VAL A 1 128 ? -5.775 2.132 3.230 1.00 68.38 128 VAL A C 1
ATOM 1020 O O . VAL A 1 128 ? -5.487 1.175 3.954 1.00 68.38 128 VAL A O 1
ATOM 1023 N N . ASP A 1 129 ? -6.733 3.014 3.500 1.00 67.06 129 ASP A N 1
ATOM 1024 C CA . ASP A 1 129 ? -7.717 2.857 4.569 1.00 67.06 129 ASP A CA 1
ATOM 1025 C C . ASP A 1 129 ? -8.885 1.987 4.079 1.00 67.06 129 ASP A C 1
ATOM 1027 O O . ASP A 1 129 ? -9.135 1.931 2.869 1.00 67.06 129 ASP A O 1
ATOM 1031 N N . GLN A 1 130 ? -9.609 1.362 5.011 1.00 61.72 130 GLN A N 1
ATOM 1032 C CA . GLN A 1 130 ? -10.836 0.604 4.736 1.00 61.72 130 GLN A CA 1
ATOM 1033 C C . GLN A 1 130 ? -11.914 1.452 4.065 1.00 61.72 130 GLN A C 1
ATOM 1035 O O . GLN A 1 130 ? -12.400 2.400 4.713 1.00 61.72 130 GLN A O 1
#

Foldseek 3Di:
DDKDLDCDDLLVVLVVVQVVVQLVVLCVVVVDDSVPDDDDDDDCVQLPHPDDQDDDDPDLPDDDCSGDPGDRDPSDKDKDFDDAD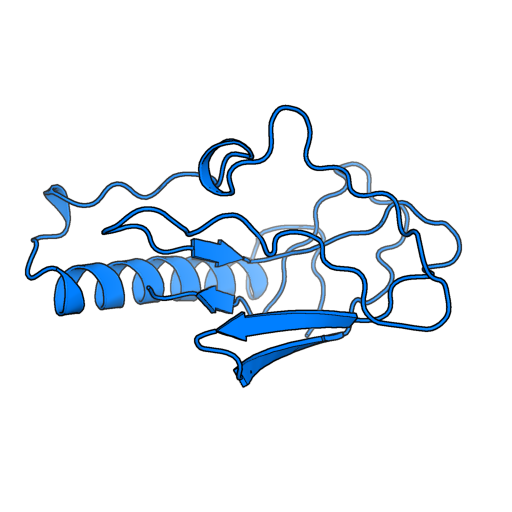PDPDDSQQKDFDDDPNHTPDMDGHDHDDDDPVRTIGDNHMDIDDD

pLDDT: mean 74.68, std 9.72, range [50.0, 92.12]

Secondary structure (DSSP, 8-state):
--EESSS-SHHHHHHHHHHHHHHHHHHHHH---GGG----PPPGGGGT--SSS------SSS---SS-SPPPPTT--EEE-------SS-S--EEEEEETTEEEEEEE-PPPP--TTS--EESS-EEE--

Radius of gyration: 15.6 Å; chains: 1; bounding box: 36×28×46 Å

Organism: NCBI:txid412755